Protein AF-A0A450Z9Y9-F1 (afdb_monomer)

Solvent-accessible surface area (backbone atoms only — not comparable to full-atom values): 3587 Å² total; per-residue (Å²): 117,47,69,27,38,41,63,63,56,94,87,39,88,38,68,53,77,47,66,84,49,78,40,78,40,92,89,78,43,78,42,70,56,88,52,95,54,48,59,89,90,56,52,42,22,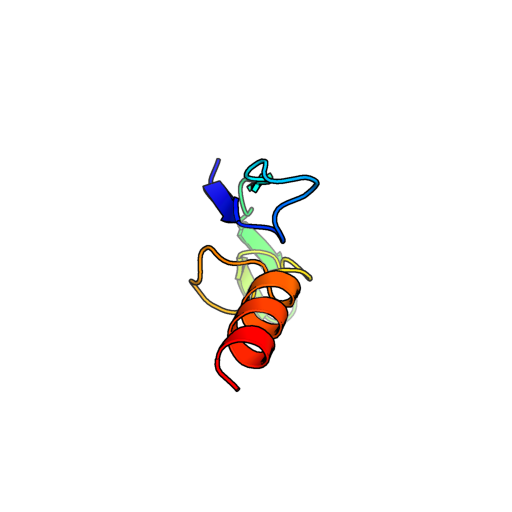50,70,27,52,52,54,54,64,64,71,77,112

Radius of gyration: 13.99 Å; Cα contacts (8 Å, |Δi|>4): 73; chains: 1; bounding box: 32×26×37 Å

pLDDT: mean 92.81, std 7.19, range [53.84, 97.19]

Secondary structure (DSSP, 8-state):
-EEEEEEEETTEEEEEEE-PPEEEETTTEEEEPP-TT--TT-SB-HHHHHHHHHHT-

Sequence (57 aa):
TQRFEFIPMWGFKVFFCYAPRRVNCPDCGIHVERMPWVKGKHRLTESYAWFLAMLDQ

Organism: NCBI:txid2126332

Structure (mmCIF, N/CA/C/O backbone):
data_AF-A0A450Z9Y9-F1
#
_entry.id   AF-A0A450Z9Y9-F1
#
loop_
_atom_site.group_PDB
_atom_site.id
_atom_site.type_symbol
_atom_site.label_atom_id
_atom_site.label_alt_id
_atom_site.label_comp_id
_atom_site.label_asym_id
_atom_site.label_entity_id
_atom_site.label_seq_id
_atom_site.pdbx_PDB_ins_code
_atom_site.Cartn_x
_atom_site.Cartn_y
_atom_site.Cartn_z
_atom_site.occupancy
_atom_site.B_iso_or_equiv
_atom_site.auth_seq_id
_atom_site.auth_comp_id
_atom_site.auth_asym_id
_atom_site.auth_atom_id
_atom_site.pdbx_PDB_model_num
ATOM 1 N N . THR A 1 1 ? -0.404 10.728 5.266 1.00 85.62 1 THR A N 1
ATOM 2 C CA . THR A 1 1 ? -0.612 9.937 4.033 1.00 85.62 1 THR A CA 1
ATOM 3 C C . THR A 1 1 ? 0.602 9.081 3.756 1.00 85.62 1 THR A C 1
ATOM 5 O O . THR A 1 1 ? 1.711 9.605 3.750 1.00 85.62 1 THR A O 1
ATOM 8 N N . GLN A 1 2 ? 0.415 7.777 3.574 1.00 92.69 2 GLN A N 1
ATOM 9 C CA . GLN A 1 2 ? 1.467 6.828 3.214 1.00 92.69 2 GLN A CA 1
ATOM 10 C C . GLN A 1 2 ? 1.477 6.608 1.697 1.00 92.69 2 GLN A C 1
ATOM 12 O O . GLN A 1 2 ? 0.452 6.751 1.036 1.00 92.69 2 GLN A O 1
ATOM 17 N N . ARG A 1 3 ? 2.654 6.292 1.152 1.00 95.88 3 ARG A N 1
ATOM 18 C CA . ARG A 1 3 ? 2.842 5.941 -0.261 1.00 95.88 3 ARG A CA 1
ATOM 19 C C . ARG A 1 3 ? 3.122 4.450 -0.367 1.00 95.88 3 ARG A C 1
ATOM 21 O O . ARG A 1 3 ? 4.037 3.983 0.323 1.00 95.88 3 ARG A O 1
ATOM 28 N N . PHE A 1 4 ? 2.356 3.769 -1.211 1.00 96.50 4 PHE A N 1
ATOM 29 C CA . PHE A 1 4 ? 2.498 2.353 -1.532 1.00 96.50 4 PHE A CA 1
ATOM 30 C C . PHE A 1 4 ? 2.927 2.209 -2.989 1.00 96.50 4 PHE A C 1
ATOM 32 O O . PHE A 1 4 ? 2.263 2.753 -3.867 1.00 96.50 4 PHE A O 1
ATOM 39 N N . GLU A 1 5 ? 4.036 1.525 -3.244 1.00 97.19 5 GLU A N 1
ATOM 40 C CA . GLU A 1 5 ? 4.584 1.343 -4.589 1.00 97.19 5 GLU A CA 1
ATOM 41 C C . GLU A 1 5 ? 3.740 0.360 -5.400 1.00 97.19 5 GLU A C 1
ATOM 43 O O . GLU A 1 5 ? 3.430 -0.753 -4.957 1.00 97.19 5 GLU A O 1
ATOM 48 N N . PHE A 1 6 ? 3.368 0.794 -6.597 1.00 96.62 6 PHE A N 1
ATOM 49 C CA . PHE A 1 6 ? 2.690 -0.011 -7.599 1.00 96.62 6 PHE A CA 1
ATOM 50 C C . PHE A 1 6 ? 3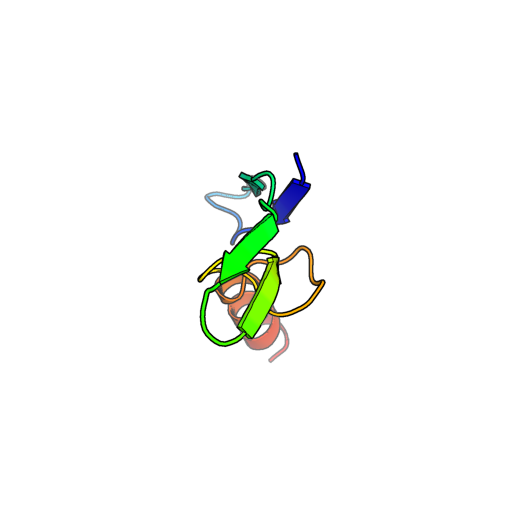.658 -0.371 -8.729 1.00 96.62 6 PHE A C 1
ATOM 52 O O . PHE A 1 6 ? 4.754 0.185 -8.821 1.00 96.62 6 PHE A O 1
ATOM 59 N N . ILE A 1 7 ? 3.241 -1.308 -9.581 1.00 96.06 7 ILE A N 1
ATOM 60 C CA . ILE A 1 7 ? 4.005 -1.728 -10.754 1.00 96.06 7 ILE A CA 1
ATOM 61 C C . ILE A 1 7 ? 4.368 -0.480 -11.579 1.00 96.06 7 ILE A C 1
ATOM 63 O O . ILE A 1 7 ? 3.473 0.324 -11.876 1.00 96.06 7 ILE A O 1
ATOM 67 N N . PRO A 1 8 ? 5.655 -0.285 -11.934 1.00 95.69 8 PRO A N 1
ATOM 68 C CA . PRO A 1 8 ? 6.063 0.830 -12.772 1.00 95.69 8 PRO A CA 1
ATOM 69 C C . PRO A 1 8 ? 5.296 0.824 -14.093 1.00 95.69 8 PRO A C 1
ATOM 71 O O . PRO A 1 8 ? 5.207 -0.201 -14.767 1.00 95.69 8 PRO A O 1
ATOM 74 N N . MET A 1 9 ? 4.769 1.980 -14.487 1.00 95.38 9 MET A N 1
ATOM 75 C CA . MET A 1 9 ? 4.077 2.136 -15.764 1.00 95.38 9 MET A CA 1
ATOM 76 C C . MET A 1 9 ? 4.947 2.977 -16.688 1.00 95.38 9 MET A C 1
ATOM 78 O O . MET A 1 9 ? 5.304 4.104 -16.352 1.00 95.38 9 MET A O 1
ATOM 82 N N . TRP A 1 10 ? 5.326 2.401 -17.832 1.00 94.75 10 TRP A N 1
ATOM 83 C CA . TRP A 1 10 ? 6.155 3.054 -18.858 1.00 94.75 10 TRP A CA 1
ATOM 84 C C . TRP A 1 10 ? 7.486 3.609 -18.322 1.00 94.75 10 TRP A C 1
ATOM 86 O O . TRP A 1 10 ? 7.948 4.664 -18.742 1.00 94.75 10 TRP A O 1
ATOM 96 N N . GLY A 1 11 ? 8.093 2.913 -17.357 1.00 92.69 11 GLY A N 1
ATOM 97 C CA . GLY A 1 11 ? 9.346 3.337 -16.720 1.00 92.69 11 GLY A CA 1
ATOM 98 C C . GLY A 1 11 ? 9.187 4.392 -15.618 1.00 92.69 11 GLY A C 1
ATOM 99 O O . GLY A 1 11 ? 10.173 4.750 -14.977 1.00 92.69 11 GLY A O 1
ATOM 100 N N . PHE A 1 12 ? 7.968 4.855 -15.331 1.00 96.81 12 PHE A N 1
ATOM 101 C CA . PHE A 1 12 ? 7.699 5.798 -14.246 1.00 96.81 12 PHE A CA 1
ATOM 102 C C . PHE A 1 12 ? 7.261 5.080 -12.967 1.00 96.81 12 PHE A C 1
ATOM 104 O O . PHE A 1 12 ? 6.488 4.119 -12.997 1.00 96.81 12 PHE A O 1
ATOM 111 N N . LYS A 1 13 ? 7.729 5.579 -11.815 1.00 95.94 13 LYS A N 1
ATOM 112 C CA . LYS A 1 13 ? 7.287 5.092 -10.502 1.00 95.94 13 LYS A CA 1
ATOM 113 C C . LYS A 1 13 ? 5.849 5.527 -10.237 1.00 95.94 13 LYS A C 1
ATOM 115 O O . LYS A 1 13 ? 5.542 6.717 -10.286 1.00 95.94 13 LYS A O 1
ATOM 120 N N . VAL A 1 14 ? 4.999 4.569 -9.888 1.00 97.19 14 VAL A N 1
ATOM 121 C CA . VAL A 1 14 ? 3.587 4.797 -9.570 1.00 97.19 14 VAL A CA 1
ATOM 122 C C . VAL A 1 14 ? 3.353 4.489 -8.097 1.00 97.19 14 VAL A C 1
ATOM 124 O O . VAL A 1 14 ? 3.858 3.497 -7.572 1.00 97.19 14 VAL A O 1
ATOM 127 N N . PHE A 1 15 ? 2.576 5.338 -7.423 1.00 96.94 15 PHE A N 1
ATOM 128 C CA . PHE A 1 15 ? 2.264 5.175 -6.008 1.00 96.94 15 PHE A CA 1
ATOM 129 C C . PHE A 1 15 ? 0.770 5.331 -5.742 1.00 96.94 15 PHE A C 1
ATOM 131 O O . PHE A 1 15 ? 0.144 6.274 -6.223 1.00 96.94 15 PHE A O 1
ATOM 138 N N . PHE A 1 16 ? 0.226 4.482 -4.874 1.00 95.62 16 PHE A N 1
ATOM 139 C CA . PHE A 1 16 ? -1.045 4.753 -4.211 1.00 95.62 16 PHE A CA 1
ATOM 140 C C . PHE A 1 16 ? -0.780 5.571 -2.945 1.00 95.62 16 PHE A C 1
ATOM 142 O O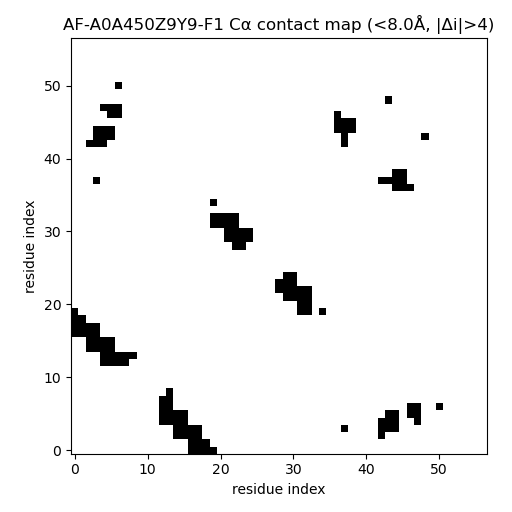 . PHE A 1 16 ? -0.068 5.135 -2.036 1.00 95.62 16 PHE A O 1
ATOM 149 N N . CYS A 1 17 ? -1.331 6.783 -2.895 1.00 96.00 17 CYS A N 1
ATOM 150 C CA . CYS A 1 17 ? -1.247 7.675 -1.743 1.00 96.00 17 CYS A CA 1
ATOM 151 C C . CYS A 1 17 ? -2.505 7.508 -0.892 1.00 96.00 17 CYS A C 1
ATOM 153 O O . CYS A 1 17 ? -3.577 7.958 -1.283 1.00 96.00 17 CYS A O 1
ATOM 155 N N . TYR A 1 18 ? -2.376 6.875 0.272 1.00 95.19 18 TYR A N 1
ATOM 156 C CA . TYR A 1 18 ? -3.520 6.579 1.131 1.00 95.19 18 TYR A CA 1
ATOM 157 C C . TYR A 1 18 ? -3.179 6.754 2.612 1.00 95.19 18 TYR A C 1
ATOM 159 O O . TYR A 1 18 ? -2.044 6.525 3.035 1.00 95.19 18 TYR A O 1
ATOM 167 N N . ALA A 1 19 ? -4.144 7.204 3.411 1.00 94.62 19 ALA A N 1
ATOM 168 C CA . ALA A 1 19 ? -4.013 7.341 4.858 1.00 94.62 19 ALA A CA 1
ATOM 169 C C . ALA A 1 19 ? -4.965 6.336 5.527 1.00 94.62 19 ALA A C 1
ATOM 171 O O . ALA A 1 19 ? -6.160 6.613 5.572 1.00 94.62 19 ALA A O 1
ATOM 172 N N . PRO A 1 20 ? -4.464 5.184 6.017 1.00 93.31 20 PRO A N 1
ATOM 173 C CA . PRO A 1 20 ? -5.317 4.167 6.622 1.00 93.31 20 PRO A CA 1
ATOM 174 C C . PRO A 1 20 ? -6.060 4.731 7.831 1.00 93.31 20 PRO A C 1
ATOM 176 O O . PRO A 1 20 ? -5.436 5.335 8.711 1.00 93.31 20 PRO A O 1
ATOM 179 N N . ARG A 1 21 ? -7.374 4.514 7.904 1.00 93.69 21 ARG A N 1
ATOM 180 C CA . ARG A 1 21 ? -8.175 4.910 9.066 1.00 93.69 21 ARG A CA 1
ATOM 181 C C . ARG A 1 21 ? -8.277 3.780 10.083 1.00 93.69 21 ARG A C 1
ATOM 183 O O . ARG A 1 21 ? -8.227 2.597 9.746 1.00 93.69 21 ARG A O 1
ATOM 190 N N . ARG A 1 22 ? -8.453 4.155 11.350 1.00 95.88 22 ARG A N 1
ATOM 191 C CA . ARG A 1 22 ? -8.868 3.216 12.394 1.00 95.88 22 ARG A CA 1
ATOM 192 C C . ARG A 1 22 ? -10.384 3.072 12.334 1.00 95.88 22 ARG A C 1
ATOM 194 O O . ARG A 1 22 ? -11.095 4.067 12.434 1.00 95.88 22 ARG A O 1
ATOM 201 N N . VAL A 1 23 ? -10.859 1.850 12.151 1.00 95.81 23 VAL A N 1
ATOM 202 C CA . VAL A 1 23 ? -12.277 1.491 12.166 1.00 95.81 23 VAL A CA 1
ATOM 203 C C . VAL A 1 23 ? -12.617 0.862 13.508 1.00 95.81 23 VAL A C 1
ATOM 205 O O . VAL A 1 23 ? -11.804 0.137 14.077 1.00 95.81 23 VAL A O 1
ATOM 208 N N . ASN A 1 24 ? -13.810 1.154 14.019 1.00 97.19 24 ASN A N 1
ATOM 209 C CA . ASN A 1 24 ? -14.350 0.506 15.208 1.00 97.19 24 ASN A CA 1
ATOM 210 C C . ASN A 1 24 ? -15.351 -0.561 14.758 1.00 97.19 24 ASN A C 1
ATOM 212 O O . ASN A 1 24 ? -16.492 -0.238 14.434 1.00 97.19 24 ASN A O 1
ATOM 216 N N . CYS A 1 25 ? -14.893 -1.804 14.642 1.00 94.44 25 CYS A N 1
ATOM 217 C CA . CYS A 1 25 ? -15.755 -2.909 14.247 1.00 94.44 25 CYS A CA 1
ATOM 218 C C . CYS A 1 25 ? -16.554 -3.411 15.454 1.00 94.44 25 CYS A C 1
ATOM 220 O O . CYS A 1 25 ? -15.945 -3.625 16.504 1.00 94.44 25 CYS A O 1
ATOM 222 N N . PRO A 1 26 ? -17.872 -3.642 15.313 1.00 95.56 26 PRO A N 1
ATOM 223 C CA . PRO A 1 26 ? -18.697 -4.138 16.411 1.00 95.56 26 PRO A CA 1
ATOM 224 C C . PRO A 1 26 ? -18.245 -5.514 16.924 1.00 95.56 26 PRO A C 1
ATO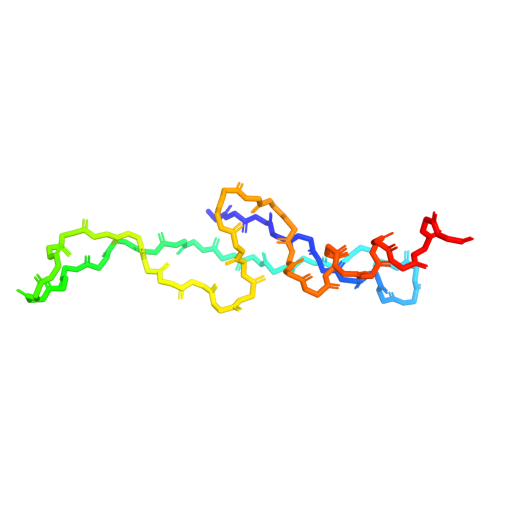M 226 O O . PRO A 1 26 ? -18.307 -5.749 18.125 1.00 95.56 26 PRO A O 1
ATOM 229 N N . ASP A 1 27 ? -17.730 -6.384 16.051 1.00 97.00 27 ASP A N 1
ATOM 230 C CA . ASP A 1 27 ? -17.325 -7.748 16.422 1.00 97.00 27 ASP A CA 1
ATOM 231 C C . ASP A 1 27 ? -15.850 -7.851 16.846 1.00 97.00 27 ASP A C 1
ATOM 233 O O . ASP A 1 27 ? -15.488 -8.668 17.690 1.00 97.00 27 ASP A O 1
ATOM 237 N N . CYS A 1 28 ? -14.977 -7.022 16.259 1.00 94.81 28 CYS A N 1
ATOM 238 C CA . CYS A 1 28 ? -13.517 -7.155 16.395 1.00 94.8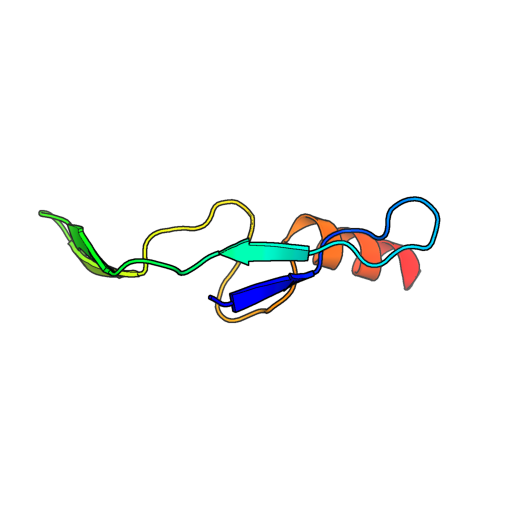1 28 CYS A CA 1
ATOM 239 C C . CYS A 1 28 ? -12.854 -6.033 17.216 1.00 94.81 28 CYS A C 1
ATOM 241 O O . CYS A 1 28 ? -11.653 -6.102 17.480 1.00 94.81 28 CYS A O 1
ATOM 243 N N . GLY A 1 29 ? -13.580 -4.960 17.543 1.00 96.00 29 GLY A N 1
ATOM 244 C CA . GLY A 1 29 ? -13.030 -3.746 18.150 1.00 96.00 29 GLY A CA 1
ATOM 245 C C . GLY A 1 29 ? -12.245 -2.853 17.175 1.00 96.00 29 GLY A C 1
ATOM 246 O O . GLY A 1 29 ? -12.427 -2.901 15.951 1.00 96.00 29 GLY A O 1
ATOM 247 N N . ILE A 1 30 ? -11.368 -2.002 17.724 1.00 96.62 30 ILE A N 1
ATOM 248 C CA . ILE A 1 30 ? -10.620 -0.990 16.960 1.00 96.62 30 ILE A CA 1
ATOM 249 C C . ILE A 1 30 ? -9.451 -1.627 16.206 1.00 96.62 30 ILE A C 1
ATOM 251 O O . ILE A 1 30 ? -8.509 -2.134 16.811 1.00 96.62 30 ILE A O 1
ATOM 255 N N . HIS A 1 31 ? -9.452 -1.506 14.882 1.00 93.94 31 HIS A N 1
ATOM 256 C CA . HIS A 1 31 ? -8.347 -1.944 14.033 1.00 93.94 31 HIS A CA 1
ATOM 257 C C . HIS A 1 31 ? -8.118 -0.981 12.869 1.00 93.94 31 HIS A C 1
ATOM 259 O O . HIS A 1 31 ? -8.912 -0.081 12.612 1.00 93.9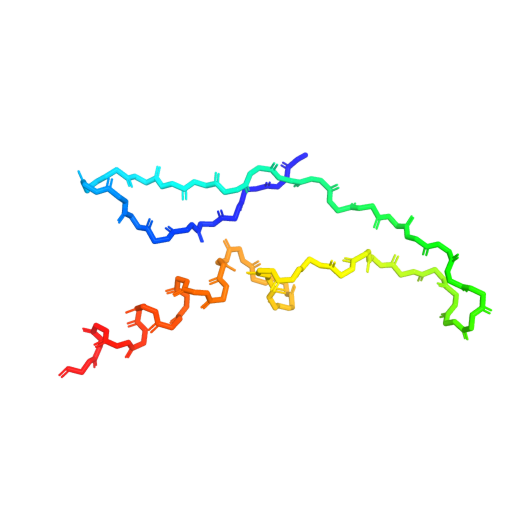4 31 HIS A O 1
ATOM 265 N N . VAL A 1 32 ? -6.990 -1.125 12.176 1.00 93.25 32 VAL A N 1
ATOM 266 C CA . VAL A 1 32 ? -6.741 -0.376 10.937 1.00 93.25 32 VAL A CA 1
ATOM 267 C C . VAL A 1 32 ? -7.568 -1.008 9.830 1.00 93.25 32 VAL A C 1
ATOM 269 O O . VAL A 1 32 ? -7.588 -2.231 9.713 1.00 93.25 32 VAL A O 1
ATOM 272 N N . GLU A 1 33 ? -8.241 -0.193 9.023 1.00 93.56 33 GLU A N 1
ATOM 273 C CA . GLU A 1 33 ? -9.036 -0.708 7.916 1.00 93.56 33 GLU A CA 1
ATOM 274 C C . GLU A 1 33 ? -8.211 -1.580 6.965 1.00 93.56 33 GLU A C 1
ATOM 276 O O . GLU A 1 33 ? -7.019 -1.356 6.728 1.00 93.56 33 GLU A O 1
ATOM 281 N N . ARG A 1 34 ? -8.874 -2.577 6.383 1.00 91.81 34 ARG A N 1
ATOM 282 C CA . ARG A 1 34 ? -8.254 -3.439 5.387 1.00 91.81 34 ARG A CA 1
ATOM 283 C C . ARG A 1 34 ? -8.080 -2.671 4.077 1.00 91.81 34 ARG A C 1
ATOM 285 O O . ARG A 1 34 ? -9.060 -2.276 3.454 1.00 91.81 34 ARG A O 1
ATOM 292 N N . MET A 1 35 ? -6.839 -2.551 3.618 1.00 94.38 35 MET A N 1
ATOM 293 C CA . MET A 1 35 ? -6.520 -2.090 2.266 1.00 94.38 35 MET A CA 1
ATOM 294 C C . MET A 1 35 ? -6.377 -3.314 1.352 1.00 94.38 35 MET A C 1
ATOM 296 O O . MET A 1 35 ? -5.447 -4.092 1.556 1.00 94.38 35 MET A O 1
ATOM 300 N N . PRO A 1 36 ? -7.257 -3.527 0.358 1.00 93.69 36 PRO A N 1
ATOM 301 C CA . PRO A 1 36 ? -7.262 -4.766 -0.423 1.00 93.69 36 PRO A CA 1
ATOM 302 C C . PRO A 1 36 ? -6.021 -4.957 -1.311 1.00 93.69 36 PRO A C 1
ATOM 304 O O . PRO A 1 36 ? -5.783 -6.066 -1.767 1.00 93.69 36 PRO A O 1
ATOM 307 N N . TRP A 1 37 ? -5.222 -3.910 -1.537 1.00 93.94 37 TRP A N 1
ATOM 308 C CA . TRP A 1 37 ? -3.988 -3.952 -2.333 1.00 93.94 37 TRP A CA 1
ATOM 309 C C . TRP A 1 37 ? -2.702 -4.032 -1.497 1.00 93.94 37 TRP A C 1
ATOM 311 O O . TRP A 1 37 ? -1.622 -4.048 -2.080 1.00 93.94 37 TRP A O 1
ATOM 321 N N . VAL A 1 38 ? -2.770 -4.045 -0.160 1.00 94.81 38 VAL A N 1
ATOM 322 C CA . VAL A 1 38 ? -1.586 -4.120 0.719 1.00 94.81 38 VAL A CA 1
ATOM 323 C C . VAL A 1 38 ? -1.741 -5.276 1.688 1.00 94.81 38 VAL A C 1
ATOM 325 O O . VAL A 1 38 ? -2.779 -5.431 2.328 1.00 94.81 38 VAL A O 1
ATOM 328 N N . LYS A 1 39 ? -0.660 -6.029 1.884 1.00 91.31 39 LYS A N 1
ATOM 329 C CA . LYS A 1 39 ? -0.578 -7.046 2.929 1.00 91.31 39 LYS A CA 1
ATOM 330 C C . LYS A 1 39 ? 0.387 -6.604 4.028 1.00 91.31 39 LYS A C 1
ATOM 332 O O . LYS A 1 39 ? 1.506 -6.174 3.754 1.00 91.31 39 LYS A O 1
ATOM 337 N N . GLY A 1 40 ? -0.034 -6.726 5.286 1.00 86.94 40 GLY A N 1
ATOM 338 C CA . GLY A 1 40 ? 0.807 -6.438 6.453 1.00 86.94 40 GLY A CA 1
ATOM 339 C C . GLY A 1 40 ? 1.293 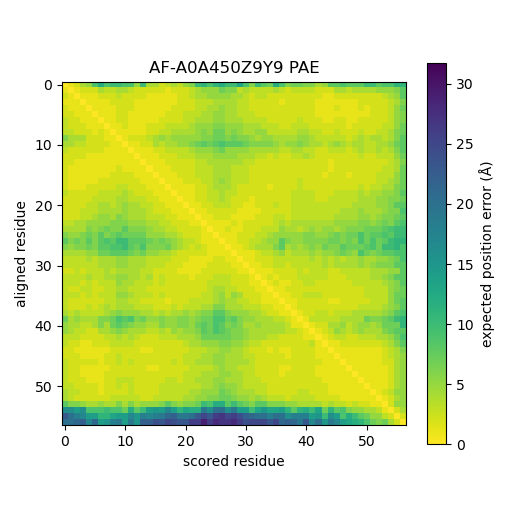-4.984 6.529 1.00 86.94 40 GLY A C 1
ATOM 340 O O . GLY A 1 40 ? 0.544 -4.050 6.261 1.00 86.94 40 GLY A O 1
ATOM 341 N N . LYS A 1 41 ? 2.558 -4.795 6.930 1.00 85.88 41 LYS A N 1
ATOM 342 C CA . LYS A 1 41 ? 3.200 -3.472 7.080 1.00 85.88 41 LYS A CA 1
ATOM 343 C C . LYS A 1 41 ? 4.053 -3.071 5.868 1.00 85.88 41 LYS A C 1
ATOM 345 O O . LYS A 1 41 ? 4.829 -2.119 5.952 1.00 85.88 41 LYS A O 1
ATOM 350 N N . HIS A 1 42 ? 3.946 -3.799 4.758 1.00 88.75 42 HIS A N 1
ATOM 351 C CA . HIS A 1 42 ? 4.745 -3.525 3.571 1.00 88.75 42 HIS A CA 1
ATOM 352 C C . HIS A 1 42 ? 4.309 -2.223 2.893 1.00 88.75 42 HIS A C 1
ATOM 354 O O . HIS A 1 42 ? 3.154 -1.804 2.959 1.00 88.75 42 HIS A O 1
ATOM 360 N N . ARG A 1 43 ? 5.264 -1.574 2.221 1.00 92.00 43 ARG A N 1
ATOM 361 C CA . ARG A 1 43 ? 5.012 -0.390 1.386 1.00 92.00 43 ARG A CA 1
ATOM 362 C C . ARG A 1 43 ? 4.839 -0.736 -0.089 1.00 92.00 43 ARG A C 1
ATOM 364 O O . ARG A 1 43 ? 4.775 0.170 -0.907 1.00 92.00 43 ARG A O 1
ATOM 371 N N . LEU A 1 44 ? 4.763 -2.020 -0.419 1.00 95.62 44 LEU A N 1
ATOM 372 C CA . LEU A 1 44 ? 4.480 -2.501 -1.763 1.00 95.62 44 LEU A CA 1
ATOM 373 C C . LEU A 1 44 ? 3.001 -2.853 -1.859 1.00 95.62 44 LEU A C 1
ATOM 375 O O . LEU A 1 44 ? 2.406 -3.348 -0.897 1.00 95.62 44 LEU A O 1
ATOM 379 N N . THR A 1 45 ? 2.427 -2.616 -3.029 1.00 96.88 45 THR A N 1
ATOM 380 C CA . THR A 1 45 ? 1.179 -3.280 -3.395 1.00 96.88 45 THR A CA 1
ATOM 381 C C . THR A 1 45 ? 1.428 -4.774 -3.566 1.00 96.88 45 THR A C 1
ATOM 383 O O . THR A 1 45 ? 2.515 -5.187 -3.975 1.00 96.88 45 THR A O 1
ATOM 386 N N . GLU A 1 46 ? 0.424 -5.592 -3.266 1.00 95.94 46 GLU A N 1
ATOM 387 C CA . GLU A 1 46 ? 0.517 -7.042 -3.427 1.00 95.94 46 GLU A CA 1
ATOM 388 C C . GLU A 1 46 ? 0.876 -7.405 -4.876 1.00 95.94 46 GLU A C 1
ATOM 390 O O . GLU A 1 46 ? 1.803 -8.173 -5.109 1.00 95.94 46 GLU A O 1
ATOM 395 N N . SER A 1 47 ? 0.247 -6.748 -5.853 1.00 94.94 47 SER A N 1
ATOM 396 C CA . SER A 1 47 ? 0.576 -6.874 -7.278 1.00 94.94 47 SER A CA 1
ATOM 397 C C . SER A 1 47 ? 2.041 -6.569 -7.596 1.00 94.94 47 SER A C 1
ATOM 399 O O . SER A 1 47 ? 2.640 -7.255 -8.418 1.00 94.94 47 SER A O 1
ATOM 401 N N . TYR A 1 48 ? 2.638 -5.561 -6.950 1.00 95.69 48 TYR A N 1
ATOM 402 C CA . TYR A 1 48 ? 4.042 -5.234 -7.186 1.00 95.69 48 TYR A CA 1
ATOM 403 C C . TYR A 1 48 ? 4.983 -6.249 -6.530 1.00 95.69 48 TYR A C 1
ATOM 405 O O . TYR A 1 48 ? 5.989 -6.614 -7.128 1.00 95.69 48 TYR A O 1
ATOM 413 N N . ALA A 1 49 ? 4.630 -6.780 -5.356 1.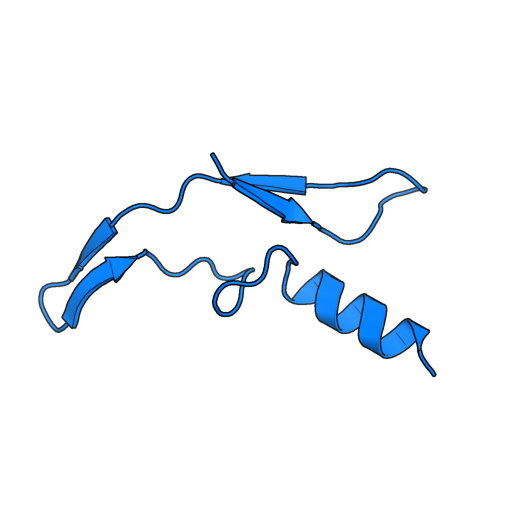00 94.94 49 ALA A N 1
ATOM 414 C CA . ALA A 1 49 ? 5.375 -7.880 -4.749 1.00 94.94 49 ALA A CA 1
ATOM 415 C C . ALA A 1 49 ? 5.388 -9.128 -5.653 1.00 94.94 49 ALA A C 1
ATOM 417 O O . ALA A 1 49 ? 6.448 -9.716 -5.854 1.00 94.94 49 ALA A O 1
ATOM 418 N N . TRP A 1 50 ? 4.246 -9.486 -6.253 1.00 94.00 50 TRP A N 1
ATOM 419 C CA . TRP A 1 50 ? 4.166 -10.574 -7.237 1.00 94.00 50 TRP A CA 1
ATOM 420 C C . TRP A 1 50 ? 5.010 -10.297 -8.484 1.00 94.00 50 TRP A C 1
ATOM 422 O O . TRP A 1 50 ? 5.764 -11.164 -8.913 1.00 94.00 50 TRP A O 1
ATOM 432 N N . PHE A 1 51 ? 4.924 -9.086 -9.040 1.00 93.38 51 PHE A N 1
ATOM 433 C CA . PHE A 1 51 ? 5.720 -8.681 -10.200 1.00 93.38 51 PHE A CA 1
ATOM 434 C C . PHE A 1 51 ? 7.229 -8.812 -9.946 1.00 93.38 51 PHE A C 1
ATOM 436 O O . PHE A 1 51 ? 7.944 -9.348 -10.785 1.00 93.38 51 PHE A O 1
ATOM 443 N N . LEU A 1 52 ? 7.707 -8.377 -8.775 1.00 93.06 52 LEU A N 1
ATOM 444 C CA . LEU A 1 52 ? 9.113 -8.521 -8.389 1.00 93.06 52 LEU A CA 1
ATOM 445 C C . LEU A 1 52 ? 9.519 -9.990 -8.231 1.00 93.06 52 LEU A C 1
ATOM 447 O O . LEU A 1 52 ? 10.592 -10.367 -8.682 1.00 93.06 52 LEU A O 1
ATOM 451 N N . ALA A 1 53 ? 8.656 -10.823 -7.642 1.00 93.56 53 ALA A N 1
ATOM 452 C CA . ALA A 1 53 ? 8.926 -12.252 -7.488 1.00 93.56 53 ALA A CA 1
ATOM 453 C C . ALA A 1 53 ? 9.022 -12.994 -8.834 1.00 93.56 53 ALA A C 1
ATOM 455 O O . ALA A 1 53 ? 9.731 -13.988 -8.931 1.00 93.56 53 ALA A O 1
ATOM 456 N N . MET A 1 54 ? 8.318 -12.520 -9.866 1.00 91.19 54 MET A N 1
ATOM 457 C CA . MET A 1 54 ? 8.385 -13.082 -11.220 1.00 91.19 54 MET A CA 1
ATOM 458 C C . MET A 1 54 ? 9.602 -12.600 -12.018 1.00 91.19 54 MET A C 1
ATOM 460 O O . MET A 1 54 ? 9.983 -13.260 -12.975 1.00 91.19 54 MET A O 1
ATOM 464 N N . LEU A 1 55 ? 10.192 -11.457 -11.658 1.00 80.06 55 LEU A N 1
ATOM 465 C CA . LEU A 1 55 ? 11.396 -10.924 -12.308 1.00 80.06 55 LEU A CA 1
ATOM 466 C C . LEU A 1 55 ? 12.700 -11.547 -11.792 1.00 80.06 55 LEU A C 1
ATOM 468 O O . LEU A 1 55 ? 13.735 -11.362 -12.423 1.00 80.06 55 LEU A O 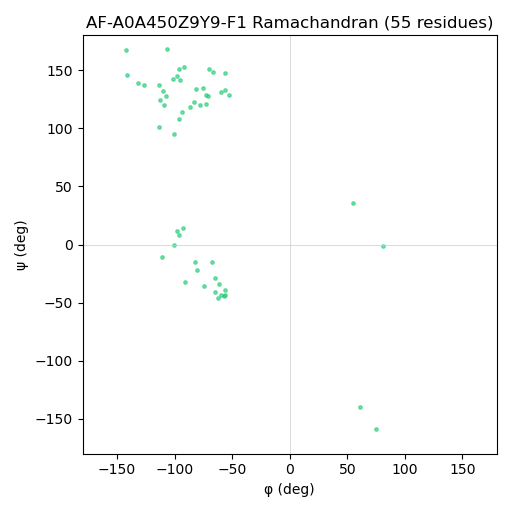1
ATOM 472 N N . ASP A 1 56 ? 12.659 -12.229 -10.647 1.00 65.00 56 ASP A N 1
ATOM 473 C CA . ASP A 1 56 ? 13.822 -12.865 -10.009 1.00 65.00 56 ASP A CA 1
ATOM 474 C C . ASP A 1 56 ? 13.999 -14.346 -10.422 1.00 65.00 56 ASP A C 1
ATOM 476 O O . ASP A 1 56 ? 14.743 -15.089 -9.784 1.00 65.00 56 ASP A O 1
ATOM 480 N N . GLN A 1 57 ? 13.303 -14.787 -11.480 1.00 53.84 57 GLN A N 1
ATOM 481 C CA . GLN A 1 57 ? 13.508 -16.073 -12.166 1.00 53.84 57 GLN A CA 1
ATOM 482 C C . GLN A 1 57 ? 14.167 -15.858 -13.527 1.00 53.84 57 GLN A C 1
ATOM 484 O O . GLN A 1 57 ? 15.011 -16.706 -13.894 1.00 53.84 57 GLN A O 1
#

Mean predicted aligned error: 3.85 Å

Foldseek 3Di:
DAWAWDDADPNHTDTDDDDWDWDQDPVPGTDTDDDPQDDDPDSYGPNVVVVVVVVVD